Protein AF-A0ABD0P5S1-F1 (afdb_monomer_lite)

Organism: Cirrhinus mrigala (NCBI:txid683832)

Structure (mmCIF, N/CA/C/O backbone):
data_AF-A0ABD0P5S1-F1
#
_entry.id   AF-A0ABD0P5S1-F1
#
loop_
_atom_site.group_PDB
_atom_site.id
_atom_site.type_symbol
_atom_site.label_atom_id
_atom_site.label_alt_id
_atom_site.label_comp_id
_atom_site.label_asym_id
_atom_site.label_entity_id
_atom_site.label_seq_id
_atom_site.pdbx_PDB_ins_code
_atom_site.Cartn_x
_atom_site.Cartn_y
_atom_site.Cartn_z
_atom_site.occupancy
_atom_site.B_iso_or_equiv
_atom_site.auth_seq_id
_atom_site.auth_comp_id
_atom_site.auth_asym_id
_atom_site.auth_atom_id
_atom_site.pdbx_PDB_model_num
ATOM 1 N N . LEU A 1 1 ? 8.466 18.119 -17.505 1.00 37.34 1 LEU A N 1
ATOM 2 C CA . LEU A 1 1 ? 8.732 16.868 -16.761 1.00 37.34 1 LEU A CA 1
ATOM 3 C C . LEU A 1 1 ? 7.405 16.149 -16.613 1.00 37.34 1 LEU A C 1
ATOM 5 O O . LEU A 1 1 ? 6.575 16.574 -15.824 1.00 37.34 1 LEU A O 1
ATOM 9 N N . THR A 1 2 ? 7.143 15.176 -17.478 1.00 35.31 2 THR A N 1
ATOM 10 C CA . THR A 1 2 ? 5.909 14.392 -17.444 1.00 35.31 2 THR A CA 1
ATOM 11 C C . THR A 1 2 ? 5.896 13.546 -16.176 1.00 35.31 2 THR A C 1
ATOM 13 O O . THR A 1 2 ? 6.854 12.838 -15.883 1.00 35.31 2 THR A O 1
ATOM 16 N N . THR A 1 3 ? 4.801 13.606 -15.423 1.00 49.00 3 THR A N 1
ATOM 17 C CA . THR A 1 3 ? 4.488 12.781 -14.240 1.00 49.00 3 THR A CA 1
ATOM 18 C C . THR A 1 3 ? 4.268 11.301 -14.610 1.00 49.00 3 THR A C 1
ATOM 20 O O . THR A 1 3 ? 3.464 10.602 -14.004 1.00 49.00 3 THR A O 1
ATOM 23 N N . ALA A 1 4 ? 4.926 10.819 -15.662 1.00 45.19 4 ALA A N 1
ATOM 24 C CA . ALA A 1 4 ? 4.811 9.467 -16.172 1.00 45.19 4 ALA A CA 1
ATOM 25 C C . ALA A 1 4 ? 5.815 8.594 -15.412 1.00 45.19 4 ALA A C 1
ATOM 27 O O . ALA A 1 4 ? 6.991 8.550 -15.757 1.00 45.19 4 ALA A O 1
ATOM 28 N N . GLY A 1 5 ? 5.365 7.965 -14.325 1.00 56.38 5 GLY A N 1
ATOM 29 C CA . GLY A 1 5 ? 6.166 6.970 -13.602 1.00 56.38 5 GLY A CA 1
ATOM 30 C C . GLY A 1 5 ? 5.977 6.929 -12.088 1.00 56.38 5 GLY A C 1
ATOM 31 O O . GLY A 1 5 ? 6.499 6.018 -11.454 1.00 56.38 5 GLY A O 1
ATOM 32 N N . ARG A 1 6 ? 5.238 7.875 -11.489 1.00 68.06 6 ARG A N 1
ATOM 33 C CA . ARG A 1 6 ? 4.970 7.868 -10.043 1.00 68.06 6 ARG A CA 1
ATOM 34 C C . ARG A 1 6 ? 3.494 7.600 -9.769 1.00 68.06 6 ARG A C 1
ATOM 36 O O . ARG A 1 6 ? 2.677 8.519 -9.758 1.00 68.06 6 ARG A O 1
ATOM 43 N N . THR A 1 7 ? 3.162 6.331 -9.556 1.00 75.50 7 THR A N 1
ATOM 44 C CA . THR A 1 7 ? 1.829 5.919 -9.106 1.00 75.50 7 THR A CA 1
ATOM 45 C C . THR A 1 7 ? 1.550 6.519 -7.731 1.00 75.50 7 THR A C 1
ATOM 47 O O . THR A 1 7 ? 2.419 6.534 -6.858 1.00 75.50 7 THR A O 1
ATOM 50 N N . THR A 1 8 ? 0.344 7.052 -7.549 1.00 85.75 8 THR A N 1
ATOM 51 C CA . THR A 1 8 ? -0.117 7.591 -6.266 1.00 85.75 8 THR A CA 1
ATOM 52 C C . THR A 1 8 ? -1.213 6.682 -5.738 1.00 85.75 8 THR A C 1
ATOM 54 O O . THR A 1 8 ? -2.196 6.441 -6.434 1.00 85.75 8 THR A O 1
ATOM 57 N N . TYR A 1 9 ? -1.036 6.182 -4.520 1.00 91.50 9 TYR A N 1
ATOM 58 C CA . TYR A 1 9 ? -1.992 5.294 -3.867 1.00 91.50 9 TYR A CA 1
ATOM 59 C C . TYR A 1 9 ? -2.773 6.071 -2.805 1.00 91.50 9 TYR A C 1
ATOM 61 O O . TYR A 1 9 ? -2.233 6.969 -2.152 1.00 91.50 9 TYR A O 1
ATOM 69 N N . PHE A 1 10 ? -4.047 5.729 -2.631 1.00 94.56 10 PHE A N 1
ATOM 70 C CA . PHE A 1 10 ? -4.937 6.370 -1.666 1.00 94.56 10 PHE A CA 1
ATOM 71 C C . PHE A 1 10 ? -5.568 5.324 -0.757 1.00 94.56 10 PHE A C 1
ATOM 73 O O . PHE A 1 10 ? -5.872 4.216 -1.191 1.00 94.56 10 PHE A O 1
ATOM 80 N N . VAL A 1 11 ? -5.802 5.707 0.494 1.00 95.06 11 VAL A N 1
ATOM 81 C CA . VAL A 1 11 ? -6.456 4.880 1.508 1.00 95.06 11 VAL A CA 1
ATOM 82 C C . VAL A 1 11 ? -7.617 5.649 2.131 1.00 95.06 11 VAL A C 1
ATOM 84 O O . VAL A 1 11 ? -7.556 6.871 2.282 1.00 95.06 11 VAL A O 1
ATOM 87 N N . SER A 1 12 ? -8.676 4.937 2.503 1.00 95.38 12 SER A N 1
ATOM 88 C CA . SER A 1 12 ? -9.753 5.453 3.347 1.00 95.38 12 SER A CA 1
ATOM 89 C C . SER A 1 12 ? -9.908 4.526 4.546 1.00 95.38 12 SER A C 1
ATOM 91 O O . SER A 1 12 ? -10.120 3.325 4.390 1.00 95.38 12 SER A O 1
ATOM 93 N N . PHE A 1 13 ? -9.799 5.093 5.744 1.00 94.44 13 PHE A N 1
ATOM 94 C CA . PHE A 1 13 ? -10.003 4.379 6.998 1.00 94.44 13 PHE A CA 1
ATOM 95 C C . PHE A 1 13 ? -11.400 4.688 7.535 1.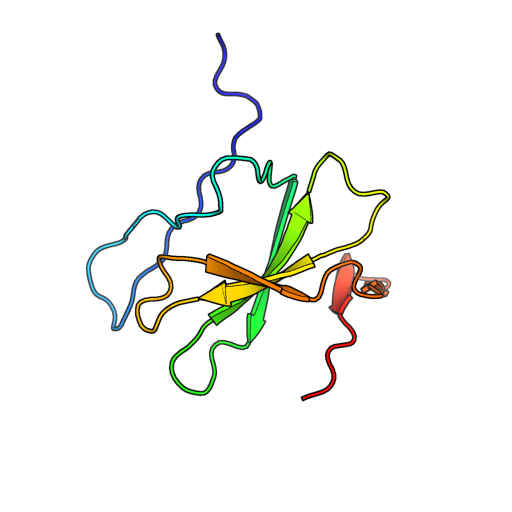00 94.44 13 PHE A C 1
ATOM 97 O O . PHE A 1 13 ? -11.804 5.850 7.562 1.00 94.44 13 PHE A O 1
ATOM 104 N N . GLN A 1 14 ? -12.152 3.653 7.928 1.00 94.06 14 GLN A N 1
ATOM 105 C CA . GLN A 1 14 ? -13.515 3.778 8.474 1.00 94.06 14 GLN A CA 1
ATOM 106 C C . GLN A 1 14 ? -14.477 4.604 7.594 1.00 94.06 14 GLN A C 1
ATOM 108 O O . GLN A 1 14 ? -15.340 5.315 8.101 1.00 94.06 14 GLN A O 1
ATOM 113 N N . ARG A 1 15 ? -14.339 4.513 6.262 1.00 94.38 15 ARG A N 1
ATOM 114 C CA . ARG A 1 15 ? -15.103 5.319 5.284 1.00 94.38 15 ARG A CA 1
ATOM 115 C C . ARG A 1 15 ? -14.936 6.838 5.458 1.00 94.38 15 ARG A C 1
ATOM 117 O O . ARG A 1 15 ? -15.802 7.608 5.049 1.00 94.38 15 ARG A O 1
ATOM 124 N N . GLY A 1 16 ? -13.824 7.269 6.049 1.00 95.62 16 GLY A N 1
ATOM 125 C CA . GLY A 1 16 ? -13.421 8.668 6.113 1.00 95.62 16 GLY A CA 1
ATOM 126 C C . GLY A 1 16 ? -12.884 9.203 4.776 1.00 95.62 16 GLY A C 1
ATOM 127 O O . GLY A 1 16 ? -12.860 8.486 3.768 1.00 95.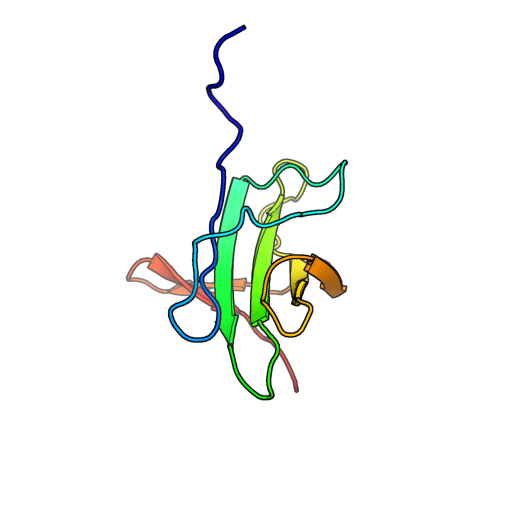62 16 GLY A O 1
ATOM 128 N N . PRO A 1 17 ? -12.421 10.464 4.748 1.00 96.44 17 PRO A N 1
ATOM 129 C CA . PRO A 1 17 ? -11.838 11.059 3.550 1.00 96.44 17 PRO A CA 1
ATOM 130 C C . PRO A 1 17 ? -10.585 10.301 3.096 1.00 96.44 17 PRO A C 1
ATOM 132 O O . PRO A 1 17 ? -9.810 9.801 3.913 1.00 96.44 17 PRO A O 1
ATOM 135 N N . PHE A 1 18 ? -10.375 10.249 1.780 1.00 96.50 18 PHE A N 1
ATOM 136 C CA . PHE A 1 18 ? -9.187 9.630 1.204 1.00 96.50 18 PHE A CA 1
ATOM 137 C C . PHE A 1 18 ? -7.923 10.393 1.598 1.00 96.50 18 PHE A C 1
ATOM 139 O O . PHE A 1 18 ? -7.860 11.621 1.517 1.00 96.50 18 PHE A O 1
ATOM 146 N N . ARG A 1 19 ? -6.897 9.641 1.989 1.00 95.75 19 ARG A N 1
ATOM 147 C CA . ARG A 1 19 ? -5.561 10.148 2.302 1.00 95.75 19 ARG A CA 1
ATOM 148 C C . ARG A 1 19 ? -4.553 9.494 1.370 1.00 95.75 19 ARG A C 1
ATOM 150 O O . ARG A 1 19 ? -4.688 8.323 1.020 1.00 95.75 19 ARG A O 1
ATOM 157 N N . THR A 1 20 ? -3.541 10.249 0.964 1.00 94.25 20 THR A N 1
ATOM 158 C CA . THR A 1 20 ? -2.460 9.725 0.126 1.00 94.25 20 THR A CA 1
ATOM 159 C C . THR A 1 20 ? -1.532 8.850 0.955 1.00 94.25 20 THR A C 1
ATOM 161 O O . THR A 1 20 ? -0.993 9.312 1.964 1.00 94.25 20 THR A O 1
ATOM 164 N N . ILE A 1 21 ? -1.306 7.623 0.493 1.00 94.19 21 ILE A N 1
ATOM 165 C CA . ILE A 1 21 ? -0.349 6.691 1.085 1.00 94.19 21 ILE A CA 1
ATOM 166 C C . ILE A 1 21 ? 1.066 7.269 0.981 1.00 94.19 21 ILE A C 1
ATOM 168 O O . ILE A 1 21 ? 1.492 7.756 -0.067 1.00 94.19 21 ILE A O 1
ATOM 172 N N . GLN A 1 22 ? 1.793 7.203 2.090 1.00 92.88 22 GLN A N 1
ATOM 173 C CA . GLN A 1 22 ? 3.158 7.675 2.246 1.00 92.88 22 GLN A CA 1
ATOM 174 C C . GLN A 1 22 ? 4.096 6.475 2.355 1.00 92.88 22 GLN A C 1
ATOM 176 O O . GLN A 1 22 ? 4.182 5.814 3.392 1.00 92.88 22 GLN A O 1
ATOM 181 N N . LEU A 1 23 ? 4.812 6.217 1.264 1.00 91.06 23 LEU A N 1
ATOM 182 C CA . LEU A 1 23 ? 5.946 5.299 1.232 1.00 91.06 23 LEU A CA 1
ATOM 183 C C . LEU A 1 23 ? 7.244 6.049 1.575 1.00 91.06 23 LEU A C 1
ATOM 185 O O . LEU A 1 23 ? 7.305 7.275 1.414 1.00 91.06 23 LEU A O 1
ATOM 189 N N . PRO A 1 24 ? 8.305 5.345 2.008 1.00 88.81 24 PRO A N 1
ATOM 190 C CA . PRO A 1 24 ? 9.604 5.963 2.251 1.00 88.81 24 PRO A CA 1
ATOM 191 C C . PRO A 1 24 ? 10.097 6.778 1.049 1.00 88.81 24 PRO A C 1
ATOM 193 O O . PRO A 1 24 ? 9.918 6.383 -0.099 1.00 88.81 24 PRO A O 1
ATOM 196 N N . LYS A 1 25 ? 10.767 7.910 1.306 1.00 81.31 25 LYS A N 1
ATOM 197 C CA . LYS A 1 25 ? 11.145 8.911 0.284 1.00 81.31 25 LYS A CA 1
ATOM 198 C C . LYS A 1 25 ? 11.919 8.339 -0.914 1.00 81.31 25 LYS A C 1
ATOM 200 O O . LYS A 1 25 ? 11.809 8.880 -2.012 1.00 81.31 25 LYS A O 1
ATOM 205 N N . TYR A 1 26 ? 12.698 7.285 -0.688 1.00 81.25 26 TYR A N 1
ATOM 206 C CA . TYR A 1 26 ? 13.541 6.642 -1.699 1.00 81.25 26 TYR A CA 1
ATOM 207 C C . TYR A 1 26 ? 12.926 5.369 -2.292 1.00 81.25 26 TYR A C 1
ATOM 209 O O . TYR A 1 26 ? 13.520 4.783 -3.190 1.00 81.25 26 TYR A O 1
ATOM 217 N N . CYS A 1 27 ? 11.745 4.963 -1.820 1.00 81.19 27 CYS A N 1
ATOM 218 C CA . CYS A 1 27 ? 10.982 3.880 -2.420 1.00 81.19 27 CYS A CA 1
ATOM 219 C C . CYS A 1 27 ? 10.380 4.390 -3.734 1.00 81.19 27 CYS A C 1
ATOM 221 O O . CYS A 1 27 ? 9.603 5.355 -3.745 1.00 81.19 27 CYS A O 1
ATOM 223 N N . LEU A 1 28 ? 10.754 3.757 -4.846 1.00 87.12 28 LEU A N 1
ATOM 224 C CA . LEU A 1 28 ? 10.140 4.000 -6.147 1.00 87.12 28 LEU A CA 1
ATOM 225 C C . LEU A 1 28 ? 9.242 2.800 -6.478 1.00 87.12 28 LEU A C 1
ATOM 227 O O . LEU A 1 28 ? 9.737 1.815 -7.032 1.00 87.12 28 LEU A O 1
ATOM 231 N N . PRO A 1 29 ? 7.946 2.846 -6.116 1.00 88.12 29 PRO A N 1
ATOM 232 C CA . PRO A 1 29 ? 7.050 1.716 -6.313 1.00 88.12 29 PRO A CA 1
ATOM 233 C C . PRO A 1 29 ? 6.757 1.534 -7.805 1.00 88.12 29 PRO A C 1
ATOM 235 O O . PRO A 1 29 ? 6.265 2.448 -8.472 1.00 88.12 29 PRO A O 1
ATOM 238 N N . LYS A 1 30 ? 7.052 0.342 -8.317 1.00 88.06 30 LYS A N 1
ATOM 239 C CA . LYS A 1 30 ? 6.624 -0.136 -9.634 1.00 88.06 30 LYS A CA 1
ATOM 240 C C . LYS A 1 30 ? 5.212 -0.709 -9.559 1.00 88.06 30 LYS A C 1
ATOM 242 O O . LYS A 1 30 ? 4.392 -0.405 -10.419 1.00 88.06 30 LYS A O 1
ATOM 247 N N . ASP A 1 31 ? 4.943 -1.482 -8.510 1.00 86.88 31 ASP A N 1
ATOM 248 C CA . ASP A 1 31 ? 3.652 -2.114 -8.248 1.00 86.88 31 ASP A CA 1
ATOM 249 C C . ASP A 1 31 ? 3.431 -2.291 -6.734 1.00 86.88 31 ASP A C 1
ATOM 251 O O . ASP A 1 31 ? 4.393 -2.322 -5.960 1.00 86.88 31 ASP A O 1
ATOM 255 N N . MET A 1 32 ? 2.174 -2.389 -6.304 1.00 88.94 32 MET A N 1
ATOM 256 C CA . MET A 1 32 ? 1.790 -2.583 -4.903 1.00 88.94 32 MET A CA 1
ATOM 257 C C . MET A 1 32 ? 0.556 -3.483 -4.801 1.00 88.94 32 MET A C 1
ATOM 259 O O . MET A 1 32 ? -0.482 -3.199 -5.393 1.00 88.94 32 MET A O 1
ATOM 263 N N . HIS A 1 33 ? 0.638 -4.511 -3.956 1.00 90.12 33 HIS A N 1
ATOM 264 C CA . HIS A 1 33 ? -0.467 -5.411 -3.635 1.00 90.12 33 HIS A CA 1
ATOM 265 C C . HIS A 1 33 ? -0.791 -5.382 -2.146 1.00 90.12 33 HIS A C 1
ATOM 267 O O . HIS A 1 33 ? 0.106 -5.466 -1.312 1.00 90.12 33 HIS A O 1
ATOM 273 N N . ILE A 1 34 ? -2.078 -5.325 -1.808 1.00 91.19 34 ILE A N 1
ATOM 274 C CA . ILE A 1 34 ? -2.539 -5.508 -0.430 1.00 91.19 34 ILE A CA 1
ATOM 275 C C . ILE A 1 34 ? -2.553 -7.006 -0.118 1.00 91.19 34 ILE A C 1
ATOM 277 O O . ILE A 1 34 ? -3.202 -7.777 -0.821 1.00 91.19 34 ILE A O 1
ATOM 281 N N . VAL A 1 35 ? -1.819 -7.401 0.921 1.00 89.50 35 VAL A N 1
ATOM 282 C CA . VAL A 1 35 ? -1.678 -8.794 1.371 1.00 89.50 35 VAL A CA 1
ATOM 283 C C . VAL A 1 35 ? -2.691 -9.107 2.471 1.00 89.50 35 VAL A C 1
ATOM 285 O O . VAL A 1 35 ? -3.350 -10.139 2.427 1.00 89.50 35 VAL A O 1
ATOM 288 N N . SER A 1 36 ? -2.830 -8.213 3.450 1.00 89.50 36 SER A N 1
ATOM 289 C CA . SER A 1 36 ? -3.793 -8.339 4.549 1.00 89.50 36 SER A CA 1
ATOM 290 C C . SER A 1 36 ? -4.133 -6.953 5.098 1.00 89.50 36 SER A C 1
ATOM 292 O O . SER A 1 36 ? -3.337 -6.020 4.997 1.00 89.50 36 SER A O 1
ATOM 294 N N . THR A 1 37 ? -5.329 -6.811 5.661 1.00 91.38 37 THR A N 1
ATOM 295 C CA . THR A 1 37 ? -5.794 -5.604 6.365 1.00 91.38 37 THR A CA 1
ATOM 296 C C . THR A 1 37 ? -6.270 -5.937 7.781 1.00 91.38 37 THR A C 1
ATOM 298 O O . THR A 1 37 ? -7.162 -5.274 8.317 1.00 91.38 37 THR A O 1
ATOM 301 N N . ASP A 1 38 ? -5.755 -7.026 8.348 1.00 87.25 38 ASP A N 1
ATOM 302 C CA . ASP A 1 38 ? -6.190 -7.545 9.640 1.00 87.25 38 ASP A CA 1
ATOM 303 C C . ASP A 1 38 ? -5.530 -6.788 10.803 1.00 87.25 38 ASP A C 1
ATOM 305 O O . ASP A 1 38 ? -4.557 -6.055 10.634 1.00 87.25 38 ASP A O 1
ATOM 309 N N . GLU A 1 39 ? -6.077 -6.951 12.012 1.00 84.25 39 GLU A N 1
ATOM 310 C CA . GLU A 1 39 ? -5.462 -6.470 13.268 1.00 84.25 39 GLU A CA 1
ATOM 311 C C . GLU A 1 39 ? -5.233 -4.950 13.345 1.00 84.25 39 GLU A C 1
ATOM 313 O O . GLU A 1 39 ? -4.471 -4.454 14.171 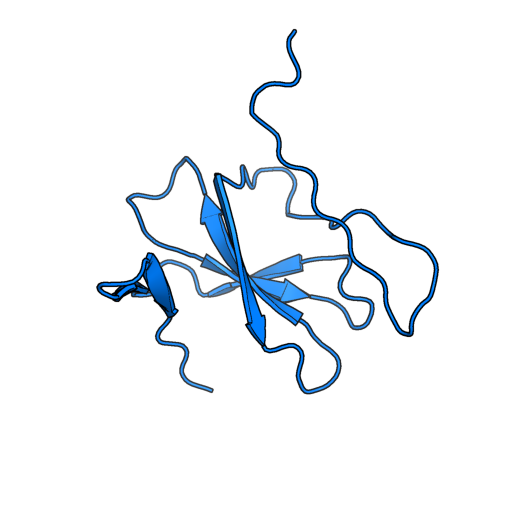1.00 84.25 39 GLU A O 1
ATOM 318 N N . GLY A 1 40 ? -5.953 -4.184 12.522 1.00 86.62 40 GLY A N 1
ATOM 319 C CA . GLY A 1 40 ? -5.861 -2.728 12.519 1.00 86.62 40 GLY A CA 1
ATOM 320 C C . GLY A 1 40 ? -4.576 -2.212 11.882 1.00 86.62 40 GLY A C 1
ATOM 321 O O . GLY A 1 40 ? -4.143 -1.121 12.236 1.00 86.62 40 GLY A O 1
ATOM 322 N N . GLN A 1 41 ? -3.967 -2.968 10.966 1.00 90.69 41 GLN A N 1
ATOM 323 C CA . GLN A 1 41 ? -2.871 -2.517 10.110 1.00 90.69 41 GLN A CA 1
ATOM 324 C C . GLN A 1 41 ? -3.068 -3.055 8.690 1.00 90.69 41 GLN A C 1
ATOM 326 O O . GLN A 1 41 ? -3.872 -3.950 8.445 1.00 90.69 41 GLN A O 1
ATOM 331 N N . VAL A 1 42 ? -2.336 -2.496 7.734 1.00 93.44 42 VAL A N 1
ATOM 332 C CA . VAL A 1 42 ? -2.334 -2.941 6.342 1.00 93.44 42 VAL A CA 1
ATOM 333 C C . VAL A 1 42 ? -0.957 -3.486 6.008 1.00 93.44 42 VAL A C 1
ATOM 335 O O . VAL A 1 42 ? 0.051 -2.790 6.133 1.00 93.44 42 VAL A O 1
ATOM 338 N N . LEU A 1 43 ? -0.925 -4.735 5.559 1.00 92.31 43 LEU A N 1
ATOM 339 C CA . LEU A 1 43 ? 0.243 -5.368 4.976 1.00 92.31 43 LEU A CA 1
ATOM 340 C C . LEU A 1 43 ? 0.171 -5.195 3.463 1.00 92.31 43 LEU A C 1
ATOM 342 O O . LEU A 1 43 ? -0.797 -5.613 2.824 1.00 92.31 43 LEU A O 1
ATOM 346 N N . ALA A 1 44 ? 1.214 -4.611 2.888 1.00 92.38 44 ALA A N 1
ATOM 347 C CA . ALA A 1 44 ? 1.344 -4.422 1.454 1.00 92.38 44 ALA A CA 1
ATOM 348 C C . ALA A 1 44 ? 2.671 -4.996 0.952 1.00 92.38 44 ALA A C 1
ATOM 350 O O . ALA A 1 44 ? 3.723 -4.751 1.533 1.00 92.38 44 ALA A O 1
ATOM 351 N N . ALA A 1 45 ? 2.631 -5.737 -0.149 1.00 91.38 45 ALA A N 1
ATOM 352 C CA . ALA A 1 45 ? 3.813 -6.137 -0.896 1.00 91.38 45 ALA A CA 1
ATOM 353 C C . ALA A 1 45 ? 4.080 -5.084 -1.977 1.00 91.38 45 ALA A C 1
ATOM 355 O O . ALA A 1 45 ? 3.231 -4.847 -2.835 1.00 91.38 45 ALA A O 1
ATOM 356 N N . VAL A 1 46 ? 5.250 -4.453 -1.943 1.00 90.25 46 VAL A N 1
ATOM 357 C CA . VAL A 1 46 ? 5.654 -3.416 -2.901 1.00 90.25 46 VAL A CA 1
ATOM 358 C C . VAL A 1 46 ? 6.810 -3.940 -3.737 1.00 90.25 46 VAL A C 1
ATOM 360 O O . VAL A 1 46 ? 7.815 -4.381 -3.182 1.00 90.25 46 VAL A O 1
ATOM 363 N N . GLN A 1 47 ? 6.667 -3.882 -5.060 1.00 88.75 47 GLN A N 1
ATOM 364 C CA . GLN A 1 47 ? 7.775 -4.099 -5.983 1.00 88.75 47 GLN A CA 1
ATOM 365 C C . GLN A 1 47 ? 8.432 -2.753 -6.258 1.00 88.75 47 GLN A C 1
ATOM 367 O O . GLN A 1 47 ? 7.783 -1.829 -6.755 1.00 88.75 47 GLN A O 1
ATOM 372 N N . GLU A 1 48 ? 9.719 -2.636 -5.964 1.00 86.62 48 GLU A N 1
ATOM 373 C CA . GLU A 1 48 ? 10.488 -1.435 -6.279 1.00 86.62 48 GLU A CA 1
ATOM 374 C C . GLU A 1 48 ? 11.189 -1.577 -7.634 1.00 86.62 48 GLU A C 1
ATOM 376 O O . GLU A 1 48 ? 11.567 -2.669 -8.052 1.00 86.62 48 GLU A O 1
ATOM 381 N N . TRP A 1 49 ? 11.372 -0.464 -8.350 1.00 83.81 49 TRP A N 1
ATOM 382 C CA . TRP A 1 49 ? 12.031 -0.475 -9.667 1.00 83.81 49 TRP A CA 1
ATOM 383 C C . TRP A 1 49 ? 13.484 -0.965 -9.642 1.00 83.81 49 TRP A C 1
ATOM 385 O O . TRP A 1 49 ? 13.998 -1.398 -10.669 1.00 83.81 49 TRP A O 1
ATOM 395 N N . ASN A 1 50 ? 14.151 -0.849 -8.496 1.00 80.38 50 ASN A N 1
ATOM 396 C CA . ASN A 1 50 ? 15.534 -1.273 -8.285 1.00 80.38 50 ASN A CA 1
ATOM 397 C C . ASN A 1 50 ? 15.658 -2.740 -7.828 1.00 80.38 50 ASN A C 1
ATOM 399 O O . ASN A 1 50 ? 16.782 -3.216 -7.677 1.00 80.38 50 ASN A O 1
ATOM 403 N N . GLU A 1 51 ? 14.546 -3.444 -7.591 1.00 76.44 51 GLU A N 1
ATOM 404 C CA . GLU A 1 51 ? 14.536 -4.832 -7.125 1.00 76.44 51 GLU A CA 1
ATOM 405 C C . GLU A 1 51 ? 14.349 -5.811 -8.297 1.00 76.44 51 GLU A C 1
ATOM 407 O O . GLU A 1 51 ? 13.607 -5.559 -9.248 1.00 76.44 51 GLU A O 1
ATOM 412 N N . ASN A 1 52 ? 15.059 -6.944 -8.246 1.00 76.06 52 ASN A N 1
ATOM 413 C CA . ASN A 1 52 ? 15.176 -7.908 -9.346 1.00 76.06 52 ASN A CA 1
ATOM 414 C C . ASN A 1 52 ? 13.984 -8.887 -9.350 1.00 76.06 52 ASN A C 1
ATOM 416 O O . ASN A 1 52 ? 14.147 -10.082 -9.109 1.00 76.06 52 ASN A O 1
ATOM 420 N N . ASP A 1 53 ? 12.780 -8.337 -9.534 1.00 74.44 53 ASP A N 1
ATOM 421 C CA . ASP A 1 53 ? 11.481 -9.025 -9.425 1.00 74.44 53 ASP A CA 1
ATOM 422 C C . ASP A 1 53 ? 11.162 -9.613 -8.040 1.00 74.44 53 ASP A C 1
ATOM 424 O O . ASP A 1 53 ? 10.287 -10.468 -7.885 1.00 74.44 53 ASP A O 1
ATOM 428 N N . THR A 1 54 ? 11.825 -9.107 -7.004 1.00 84.50 54 THR A N 1
ATOM 429 C CA . THR A 1 54 ? 11.431 -9.352 -5.620 1.00 84.50 54 THR A CA 1
ATOM 430 C C . THR A 1 54 ? 10.427 -8.304 -5.151 1.00 84.50 54 THR A C 1
ATOM 432 O O . THR A 1 54 ? 10.372 -7.184 -5.660 1.00 84.50 54 THR A O 1
ATOM 435 N N . TYR A 1 55 ? 9.595 -8.694 -4.187 1.00 88.50 55 TYR A N 1
ATOM 436 C CA . TYR A 1 55 ? 8.720 -7.768 -3.477 1.00 88.50 55 TYR A CA 1
ATOM 437 C C . TYR A 1 55 ? 9.265 -7.553 -2.071 1.00 88.50 55 TYR A C 1
ATOM 439 O O . TYR A 1 55 ? 9.886 -8.434 -1.476 1.00 88.50 55 TYR A O 1
ATOM 447 N N . SER A 1 56 ? 8.976 -6.392 -1.510 1.00 90.31 56 SER A N 1
ATOM 448 C CA . SER A 1 56 ? 9.250 -6.075 -0.118 1.00 90.31 56 SER A CA 1
ATOM 449 C C . SER A 1 56 ? 7.940 -5.915 0.640 1.00 90.31 56 SER A C 1
ATOM 451 O O . SER A 1 56 ? 6.997 -5.304 0.138 1.00 90.31 56 SER A O 1
ATOM 453 N N . LEU A 1 57 ? 7.865 -6.480 1.843 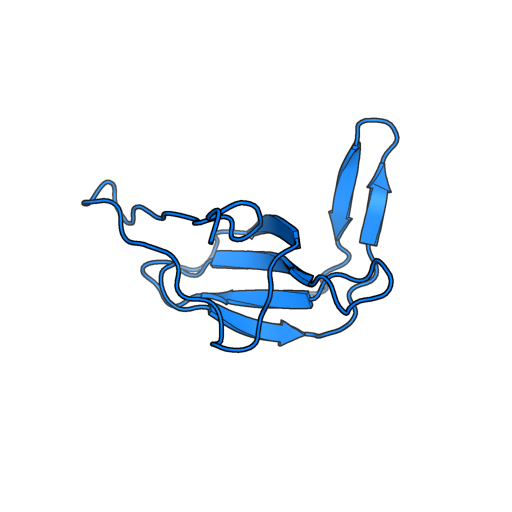1.00 91.25 57 LEU A N 1
ATOM 454 C CA . LEU A 1 57 ? 6.715 -6.334 2.721 1.00 91.25 57 LEU A CA 1
ATOM 455 C C . LEU A 1 57 ? 6.792 -4.987 3.430 1.00 91.25 57 LEU A C 1
ATOM 457 O O . LEU A 1 57 ? 7.825 -4.615 3.993 1.00 91.25 57 LEU A O 1
ATOM 461 N N . TYR A 1 58 ? 5.675 -4.285 3.422 1.00 92.19 58 TYR A N 1
ATOM 462 C CA . TYR A 1 58 ? 5.459 -3.032 4.110 1.00 92.19 58 TYR A CA 1
ATOM 463 C C . TYR A 1 58 ? 4.268 -3.178 5.052 1.00 92.19 58 TYR A C 1
ATOM 465 O O . TYR A 1 58 ? 3.254 -3.773 4.691 1.00 92.19 58 TYR A O 1
ATOM 473 N N . ILE A 1 59 ? 4.391 -2.616 6.250 1.00 93.00 59 ILE A N 1
ATOM 474 C CA . ILE A 1 59 ? 3.329 -2.580 7.259 1.00 93.00 59 ILE A CA 1
ATOM 475 C C . ILE A 1 59 ? 2.944 -1.123 7.484 1.00 93.00 59 ILE A C 1
ATOM 477 O O . ILE A 1 59 ? 3.820 -0.256 7.581 1.00 93.00 59 ILE A O 1
ATOM 481 N N . SER A 1 60 ? 1.644 -0.856 7.544 1.00 95.06 60 SER A N 1
ATOM 482 C CA . SER A 1 60 ? 1.119 0.481 7.776 1.00 95.06 60 SER A CA 1
ATOM 483 C C . SER A 1 60 ? 0.892 0.817 9.255 1.00 95.06 60 SER A C 1
ATOM 485 O O . SER A 1 60 ? 0.833 -0.050 10.131 1.00 95.06 60 SER A O 1
ATOM 487 N N . ASP A 1 61 ? 0.664 2.100 9.523 1.00 93.69 61 ASP A N 1
ATOM 488 C CA . ASP A 1 61 ? -0.055 2.566 10.709 1.00 93.69 61 ASP A CA 1
ATOM 489 C C . ASP A 1 61 ? -1.550 2.187 10.659 1.00 93.69 61 ASP A C 1
ATOM 491 O O . ASP A 1 61 ? -2.057 1.718 9.636 1.00 93.69 61 ASP A O 1
ATOM 495 N N . THR A 1 62 ? -2.280 2.405 11.757 1.00 92.94 62 THR A N 1
ATOM 496 C CA . THR A 1 62 ? -3.698 2.016 11.867 1.00 92.94 62 THR A CA 1
ATOM 497 C C . THR A 1 62 ? -4.616 2.639 10.809 1.00 92.94 62 THR A C 1
ATOM 499 O O . THR A 1 62 ? -5.450 1.930 10.248 1.00 92.94 62 THR A O 1
ATOM 502 N N . PRO A 1 63 ? -4.457 3.927 10.452 1.00 93.62 63 PRO A N 1
ATOM 503 C CA . PRO A 1 63 ? -5.164 4.525 9.319 1.00 93.62 63 PRO A CA 1
ATOM 504 C C . PRO A 1 63 ? -4.748 4.022 7.926 1.00 93.62 63 PRO A C 1
ATOM 506 O O . PRO A 1 63 ? -5.395 4.400 6.949 1.00 93.62 63 PRO A O 1
ATOM 509 N N . GLY A 1 64 ? -3.667 3.247 7.799 1.00 93.50 64 GLY A N 1
ATOM 510 C CA . GLY A 1 64 ? -3.182 2.751 6.509 1.00 93.50 64 GLY A CA 1
ATOM 511 C C . GLY A 1 64 ? -2.440 3.784 5.657 1.00 93.50 64 GLY A C 1
ATOM 512 O O . GLY A 1 64 ? -2.391 3.639 4.440 1.00 93.50 64 GLY A O 1
ATOM 513 N N . VAL A 1 65 ? -1.922 4.861 6.253 1.00 95.12 65 VAL A N 1
ATOM 514 C CA . VAL A 1 65 ? -1.329 6.003 5.543 1.00 95.12 65 VAL A CA 1
ATOM 515 C C . VAL A 1 65 ? 0.186 5.911 5.468 1.00 95.12 65 VAL A C 1
ATOM 517 O O . VAL A 1 65 ? 0.743 6.118 4.395 1.00 95.12 65 VAL A O 1
ATOM 520 N N . TYR A 1 66 ? 0.862 5.625 6.575 1.00 94.62 66 TYR A N 1
ATOM 521 C CA . TYR A 1 66 ? 2.320 5.580 6.636 1.00 94.62 66 TYR A CA 1
ATOM 522 C C . TYR A 1 66 ? 2.789 4.139 6.604 1.00 94.62 66 TYR A C 1
ATOM 524 O O . TYR A 1 66 ? 2.441 3.367 7.490 1.00 94.62 66 TYR A O 1
ATOM 532 N N . PHE A 1 67 ? 3.610 3.794 5.617 1.00 94.19 67 PHE A N 1
ATOM 533 C CA . PHE A 1 67 ? 4.145 2.446 5.468 1.00 94.19 67 PHE A CA 1
ATOM 534 C C . PHE A 1 67 ? 5.626 2.395 5.825 1.00 94.19 67 PHE A C 1
ATOM 536 O O . PHE A 1 67 ? 6.421 3.230 5.389 1.00 94.19 67 PHE A O 1
ATOM 543 N N . THR A 1 68 ? 6.001 1.359 6.571 1.00 92.12 68 THR A N 1
ATOM 544 C CA . THR A 1 68 ? 7.393 1.044 6.904 1.00 92.12 68 THR A CA 1
ATOM 545 C C . THR A 1 68 ? 7.745 -0.329 6.354 1.00 92.12 68 THR A C 1
ATOM 547 O O . THR A 1 68 ? 6.950 -1.261 6.457 1.00 92.12 68 THR A O 1
ATOM 550 N N . ARG A 1 69 ? 8.935 -0.462 5.759 1.00 90.75 69 ARG A N 1
ATOM 551 C CA . ARG A 1 69 ? 9.434 -1.743 5.245 1.00 90.75 69 ARG A CA 1
ATOM 552 C C . ARG A 1 69 ? 9.681 -2.694 6.417 1.00 90.75 69 ARG A C 1
ATOM 554 O O . ARG A 1 69 ? 10.482 -2.368 7.290 1.00 90.75 69 ARG A O 1
ATOM 561 N N . SER A 1 70 ? 9.013 -3.843 6.429 1.00 88.81 70 SER A N 1
ATOM 562 C CA . SER A 1 70 ? 9.146 -4.859 7.480 1.00 88.81 70 SER A CA 1
ATOM 563 C C . SER A 1 70 ? 10.046 -6.019 7.064 1.00 88.81 70 SER A C 1
ATOM 565 O O . SER A 1 70 ? 10.877 -6.449 7.859 1.00 88.81 70 SER A O 1
ATOM 567 N N . LEU A 1 71 ? 9.925 -6.498 5.820 1.00 87.56 71 LEU A N 1
ATOM 568 C CA . LEU A 1 71 ? 10.689 -7.645 5.328 1.00 87.56 71 LEU A CA 1
ATOM 569 C C . LEU A 1 71 ? 11.111 -7.456 3.859 1.00 87.56 71 LEU A C 1
ATOM 571 O O . LEU A 1 71 ? 10.250 -7.309 2.993 1.00 87.56 71 LEU A O 1
ATOM 575 N N . PRO A 1 72 ? 12.417 -7.442 3.542 1.00 86.94 72 PRO A N 1
ATOM 576 C CA . PRO A 1 72 ? 12.905 -7.367 2.168 1.00 86.94 72 PRO A CA 1
ATOM 577 C C . PRO A 1 72 ? 12.863 -8.730 1.459 1.00 86.94 72 PRO A C 1
ATOM 579 O O . PRO A 1 72 ? 12.925 -9.771 2.108 1.00 86.94 72 PRO A O 1
ATOM 582 N N . ASN A 1 73 ? 12.888 -8.717 0.122 1.00 84.25 73 ASN A N 1
ATOM 583 C CA . ASN A 1 73 ? 13.146 -9.899 -0.712 1.00 84.25 73 ASN A CA 1
ATOM 584 C C . ASN A 1 73 ? 12.194 -11.082 -0.471 1.00 84.25 73 ASN A C 1
ATOM 586 O O . ASN A 1 73 ? 12.621 -12.236 -0.377 1.00 84.25 73 ASN A O 1
ATOM 590 N N . LEU A 1 74 ? 10.896 -10.795 -0.401 1.00 82.00 74 LEU A N 1
ATOM 591 C CA . LEU A 1 74 ? 9.863 -11.818 -0.370 1.00 82.00 74 LEU A CA 1
ATOM 592 C C . LEU A 1 74 ? 9.965 -12.714 -1.602 1.00 82.00 74 LEU A C 1
ATOM 594 O O . LEU A 1 74 ? 10.060 -12.242 -2.743 1.00 82.00 74 LEU A O 1
ATOM 598 N N . ARG A 1 75 ? 9.862 -14.023 -1.366 1.00 77.25 75 ARG A N 1
ATOM 599 C CA . ARG A 1 75 ? 9.600 -14.978 -2.435 1.00 77.25 75 ARG A CA 1
ATOM 600 C C . ARG A 1 75 ? 8.164 -14.788 -2.885 1.00 77.25 75 ARG A C 1
ATOM 602 O O . ARG A 1 75 ? 7.224 -15.038 -2.134 1.00 77.25 75 ARG A O 1
ATOM 609 N N . THR A 1 76 ? 8.016 -14.336 -4.120 1.00 75.00 76 THR A N 1
ATOM 610 C CA . THR A 1 76 ? 6.717 -14.255 -4.769 1.00 75.00 76 THR A CA 1
ATOM 611 C C . THR A 1 76 ? 6.679 -15.201 -5.952 1.00 75.00 76 THR A C 1
ATOM 613 O O . THR A 1 76 ? 7.693 -15.446 -6.606 1.00 75.00 76 THR A O 1
ATOM 616 N N . SER A 1 77 ? 5.511 -15.772 -6.213 1.00 75.00 77 SER A N 1
ATOM 617 C CA . SER A 1 77 ? 5.256 -16.509 -7.444 1.00 75.00 77 SER A CA 1
ATOM 618 C C . SER A 1 77 ? 4.002 -15.954 -8.094 1.00 75.00 77 SER A C 1
ATOM 620 O O . SER A 1 77 ? 3.043 -15.583 -7.419 1.00 75.00 77 SER A O 1
ATOM 622 N N . ARG A 1 78 ? 4.015 -15.841 -9.419 1.00 73.38 78 ARG A N 1
ATOM 623 C CA . ARG A 1 78 ? 2.846 -15.392 -10.168 1.00 73.38 78 ARG A CA 1
ATOM 624 C C . ARG A 1 78 ? 2.078 -16.624 -10.629 1.00 73.38 78 ARG A C 1
ATOM 626 O O . ARG A 1 78 ? 2.593 -17.422 -11.408 1.00 73.38 78 ARG A O 1
ATOM 633 N N . GLY A 1 79 ? 0.863 -16.792 -10.121 1.00 71.88 79 GLY A N 1
ATOM 634 C CA . GLY A 1 79 ? -0.048 -17.841 -10.563 1.00 71.88 79 GLY A CA 1
ATOM 635 C C . GLY A 1 79 ? -0.466 -17.648 -12.023 1.00 71.88 79 GLY A C 1
ATOM 636 O O . GLY A 1 79 ? -0.357 -16.556 -12.580 1.00 71.88 79 GLY A O 1
ATOM 637 N N . LEU A 1 80 ? -1.007 -18.704 -12.633 1.00 65.81 80 LEU A N 1
ATOM 638 C CA . LEU A 1 80 ? -1.398 -18.738 -14.053 1.00 65.81 80 LEU A CA 1
ATOM 639 C C . LEU A 1 80 ? -2.409 -17.645 -14.454 1.00 65.81 80 LEU A C 1
ATOM 641 O O . LEU A 1 80 ? -2.445 -17.239 -15.608 1.00 65.81 80 LEU A O 1
ATOM 645 N N . ALA A 1 81 ? -3.200 -17.145 -13.501 1.00 73.62 81 ALA A N 1
ATOM 646 C CA . ALA A 1 81 ? -4.170 -16.067 -13.707 1.00 73.62 81 ALA A CA 1
ATOM 647 C C . ALA A 1 81 ? -3.611 -14.655 -13.422 1.00 73.62 81 ALA A C 1
ATOM 649 O O . ALA A 1 81 ? -4.371 -13.694 -13.378 1.00 73.62 81 ALA A O 1
ATOM 650 N N . GLY A 1 82 ? -2.303 -14.517 -13.177 1.00 68.88 82 GLY A N 1
ATOM 651 C CA . GLY A 1 82 ? -1.682 -13.246 -12.786 1.00 68.88 82 GLY A CA 1
ATOM 652 C C . GLY A 1 82 ? -1.748 -12.940 -11.286 1.00 68.88 82 GLY A C 1
ATOM 653 O O . GLY A 1 82 ? -1.259 -11.897 -10.864 1.00 68.88 82 GLY A O 1
ATOM 654 N N . ASN A 1 83 ? -2.298 -13.847 -10.472 1.00 75.56 83 ASN A N 1
ATOM 655 C CA . ASN A 1 83 ? -2.345 -13.698 -9.017 1.00 75.56 83 ASN A CA 1
ATOM 656 C C . ASN A 1 83 ? -0.930 -13.704 -8.430 1.00 75.56 83 ASN A C 1
ATOM 658 O O . ASN A 1 83 ? -0.161 -14.630 -8.692 1.00 75.56 83 ASN A O 1
ATOM 662 N N . LEU A 1 84 ? -0.595 -12.704 -7.617 1.00 76.19 84 LEU A N 1
ATOM 663 C CA . LEU A 1 84 ? 0.656 -12.687 -6.870 1.00 76.19 84 LEU A CA 1
ATOM 664 C C . LEU A 1 84 ? 0.498 -13.531 -5.601 1.00 76.19 84 LEU A C 1
ATOM 666 O O . LEU A 1 84 ? -0.260 -13.178 -4.702 1.00 76.19 84 LEU A O 1
AT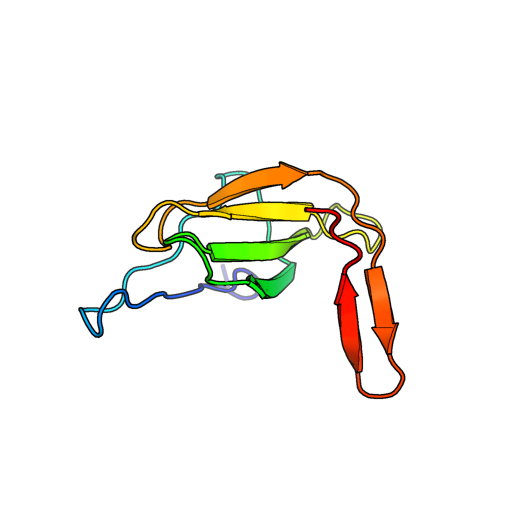OM 670 N N . ILE A 1 85 ? 1.212 -14.650 -5.533 1.00 79.06 85 ILE A N 1
ATOM 671 C CA . ILE A 1 85 ? 1.337 -15.469 -4.330 1.00 79.06 85 ILE A CA 1
ATOM 672 C C . ILE A 1 85 ? 2.552 -14.944 -3.580 1.00 79.06 85 ILE A C 1
ATOM 674 O O . ILE A 1 85 ? 3.676 -15.033 -4.079 1.00 79.06 85 ILE A O 1
ATOM 678 N N . VAL A 1 86 ? 2.317 -14.385 -2.400 1.00 76.69 86 VAL A N 1
ATOM 679 C CA . VAL A 1 86 ? 3.363 -13.881 -1.513 1.00 76.69 86 VAL A CA 1
ATOM 680 C C . VAL A 1 86 ? 3.471 -14.838 -0.337 1.00 76.69 86 VAL A C 1
ATOM 682 O O . VAL A 1 86 ? 2.493 -15.035 0.381 1.00 76.69 86 VAL A O 1
ATOM 685 N N . ASP A 1 87 ? 4.644 -15.440 -0.153 1.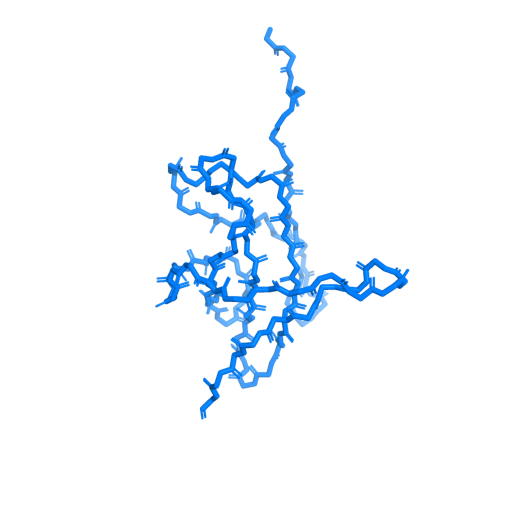00 70.81 87 ASP A N 1
ATOM 686 C CA . ASP A 1 87 ? 4.894 -16.306 0.997 1.00 70.81 87 ASP A CA 1
ATOM 687 C C . ASP A 1 87 ? 5.245 -15.427 2.206 1.00 70.81 87 ASP A C 1
ATOM 689 O O . ASP A 1 87 ? 6.346 -14.875 2.299 1.00 70.81 87 ASP A O 1
ATOM 693 N N . VAL A 1 88 ? 4.264 -15.211 3.085 1.00 67.06 88 VAL A N 1
ATOM 694 C CA . VAL A 1 88 ? 4.425 -14.466 4.338 1.00 67.06 88 VAL A CA 1
ATOM 695 C C . VAL A 1 88 ? 4.107 -15.418 5.480 1.00 67.06 88 VAL A C 1
ATOM 697 O O . VAL A 1 88 ? 2.967 -15.855 5.627 1.00 67.06 88 VAL A O 1
ATOM 700 N N . TYR A 1 89 ? 5.110 -15.732 6.295 1.00 58.59 89 TYR A N 1
ATOM 701 C CA . TYR A 1 89 ? 4.895 -16.473 7.532 1.00 58.59 89 TYR A CA 1
ATOM 702 C C . TYR A 1 89 ? 4.505 -15.484 8.634 1.00 58.59 89 TYR A C 1
ATOM 704 O O . TYR A 1 89 ? 5.197 -14.480 8.824 1.00 58.59 89 TYR A O 1
ATOM 712 N N . LYS A 1 90 ? 3.385 -15.747 9.311 1.00 54.12 90 LYS A N 1
ATOM 713 C CA . LYS A 1 90 ? 2.918 -14.967 10.461 1.00 54.12 90 LYS A CA 1
ATOM 714 C C . LYS A 1 90 ? 3.461 -15.552 11.759 1.00 54.12 90 LYS A C 1
ATOM 716 O O . LYS A 1 90 ? 3.466 -16.798 11.876 1.00 54.12 90 LYS A O 1
#

Radius of gyration: 13.43 Å; chains: 1; bounding box: 31×36×31 Å

Secondary structure (DSSP, 8-state):
---TT----EE-STT---EE-B--TT--EEEEEEEE--TT--EEEEEETTSSS-EEEEEE-TTS-BEEEEEEEE-EEE-TTS-EEE----

InterPro domains:
  IPR031778 Sortilin, N-terminal [PF15902] (6-79)
  IPR050310 VPS10-related sortilin family receptors [PTHR12106] (2-90)

Foldseek 3Di:
DDPPQADWDWAADPNDDIDTADDPPPFRFPDKDFPDCPPQKTWIWTDGPPDPPFTFIWIGHNRHRYTDTDGGGWDWDQDPVRDIDTDDDD

Sequence (90 aa):
LTTAGRTTYFVSFQRGPFRTIQLPKYCLPKDMHIVSTDEGQVLAAVQEWNENDTYSLYISDTPGVYFTRSLPNLRTSRGLAGNLIVDVYK

pLDDT: mean 83.45, std 13.15, range [35.31, 96.5]